Protein AF-A0A0S4VKH0-F1 (afdb_monomer_lite)

pLDDT: mean 73.41, std 9.06, range [52.5, 84.88]

Sequence (66 aa):
MFRLYETAQSSAQSVGFVKALRAQFKHKSLLVWDSTVRHNSRVVRKYLDSTRGAIQMALLPVYART

Foldseek 3Di:
DADDDPDDDALVVVLVNVVVVCVVPVAQDEAEWEPPPRRPDPSNVVSQVVCVRSYHYDYDDPVVPD

Organism: Ralstonia solanacearum (NCBI:txid305)

Structure (mmCIF, N/CA/C/O 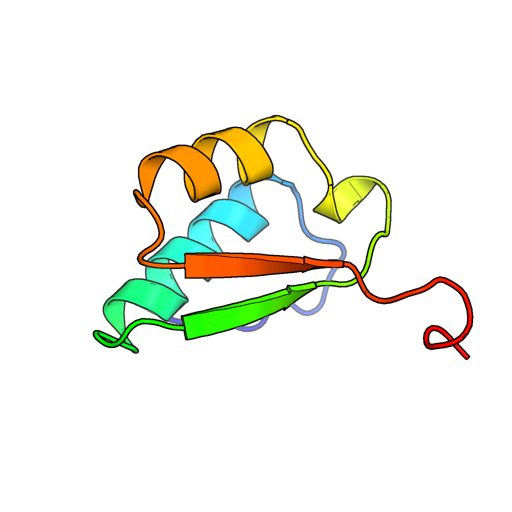backbone):
data_AF-A0A0S4VKH0-F1
#
_entry.id   AF-A0A0S4VKH0-F1
#
loop_
_atom_site.group_PDB
_atom_site.id
_atom_site.type_symbol
_atom_site.label_atom_id
_atom_site.label_alt_id
_atom_site.label_comp_id
_atom_site.label_asym_id
_atom_site.label_entity_id
_atom_site.label_seq_id
_atom_site.pdbx_PDB_ins_code
_atom_site.Cartn_x
_atom_site.Cartn_y
_atom_site.Cartn_z
_atom_site.occupancy
_atom_site.B_iso_or_equiv
_atom_site.auth_seq_id
_atom_site.auth_comp_id
_atom_site.auth_asym_id
_atom_site.auth_atom_id
_atom_site.pdbx_PDB_model_num
ATOM 1 N N . MET A 1 1 ? -7.091 13.633 -0.154 1.00 59.62 1 MET A N 1
ATOM 2 C CA . MET A 1 1 ? -7.851 13.711 -1.418 1.00 59.62 1 MET A CA 1
ATOM 3 C C . MET A 1 1 ? -7.408 12.556 -2.307 1.00 59.62 1 MET A C 1
ATOM 5 O O . MET A 1 1 ? -6.208 12.321 -2.387 1.00 59.62 1 MET A O 1
ATOM 9 N N . PHE A 1 2 ? -8.344 11.796 -2.877 1.00 62.84 2 PHE A N 1
ATOM 10 C CA . PHE A 1 2 ? -8.058 10.694 -3.804 1.00 62.84 2 PHE A CA 1
ATOM 11 C C . PHE A 1 2 ? -7.730 11.265 -5.189 1.00 62.84 2 PHE A C 1
ATOM 13 O O . PHE A 1 2 ? -8.401 12.193 -5.639 1.00 62.84 2 PHE A O 1
ATOM 20 N N . ARG A 1 3 ? -6.672 10.769 -5.836 1.00 68.31 3 ARG A N 1
ATOM 21 C CA . ARG A 1 3 ? -6.224 11.243 -7.151 1.00 68.31 3 ARG A CA 1
ATOM 22 C C . ARG A 1 3 ? -5.726 10.059 -7.972 1.00 68.31 3 ARG A C 1
ATOM 24 O O . ARG A 1 3 ? -4.960 9.240 -7.468 1.00 68.31 3 ARG A O 1
ATOM 31 N N . LEU A 1 4 ? -6.163 9.994 -9.225 1.00 68.50 4 LEU A N 1
ATOM 32 C CA . LEU A 1 4 ? -5.596 9.104 -10.232 1.00 68.50 4 LEU A CA 1
ATOM 33 C C . LEU A 1 4 ? -4.349 9.783 -10.803 1.00 68.50 4 LEU A C 1
ATOM 35 O O . LEU A 1 4 ? -4.376 10.981 -11.082 1.00 68.50 4 LEU A O 1
ATOM 39 N N . TYR A 1 5 ? -3.248 9.048 -10.914 1.00 64.00 5 TYR A N 1
ATOM 40 C CA . TYR A 1 5 ? -2.015 9.576 -11.491 1.00 64.00 5 TYR A CA 1
ATOM 41 C C . TYR A 1 5 ? -1.870 9.032 -12.911 1.00 64.00 5 TYR A C 1
ATOM 43 O O . TYR A 1 5 ? -1.969 7.824 -13.110 1.00 64.00 5 TYR A O 1
ATOM 51 N N . GLU A 1 6 ? -1.622 9.921 -13.871 1.00 52.50 6 GLU A N 1
ATOM 52 C CA . GLU A 1 6 ? -1.505 9.583 -15.298 1.00 52.50 6 GLU A CA 1
ATOM 53 C C . GLU A 1 6 ? -0.135 9.000 -15.688 1.00 52.50 6 GLU A C 1
ATOM 55 O O . GLU A 1 6 ? 0.015 8.458 -16.778 1.00 52.50 6 GLU A O 1
ATOM 60 N N . THR A 1 7 ? 0.880 9.084 -14.820 1.00 55.97 7 THR A N 1
ATOM 61 C CA . THR A 1 7 ? 2.263 8.683 -15.136 1.00 55.97 7 THR A CA 1
ATOM 62 C C . THR A 1 7 ? 2.791 7.571 -14.229 1.00 55.97 7 THR A C 1
ATOM 64 O O . THR A 1 7 ? 2.179 7.206 -13.222 1.00 55.97 7 THR A O 1
ATOM 67 N N . ALA A 1 8 ? 3.955 7.016 -14.596 1.00 56.94 8 ALA A N 1
ATOM 68 C CA . ALA A 1 8 ? 4.641 5.963 -13.850 1.00 56.94 8 ALA A CA 1
ATOM 69 C C . ALA A 1 8 ? 4.836 6.355 -12.375 1.00 56.94 8 ALA A C 1
ATOM 71 O O . ALA A 1 8 ? 5.635 7.233 -12.045 1.00 56.94 8 ALA A O 1
ATOM 72 N N . GLN A 1 9 ? 4.116 5.676 -11.484 1.00 65.62 9 GLN A N 1
ATOM 73 C CA . GLN A 1 9 ? 4.106 6.028 -10.072 1.00 65.62 9 GLN A CA 1
ATOM 74 C C . GLN A 1 9 ? 5.345 5.534 -9.329 1.00 65.62 9 GLN A C 1
ATOM 76 O O . GLN A 1 9 ? 5.782 4.387 -9.460 1.00 65.62 9 GLN A O 1
ATOM 81 N N . SER A 1 10 ? 5.887 6.410 -8.485 1.00 72.69 10 SER A N 1
ATOM 82 C CA . SER A 1 10 ? 6.881 6.033 -7.482 1.00 72.69 10 SER A CA 1
ATOM 83 C C . SER A 1 10 ? 6.232 5.224 -6.353 1.00 72.69 10 SER A C 1
ATOM 85 O O . SER A 1 10 ? 5.048 5.371 -6.041 1.00 72.69 10 SER A O 1
ATOM 87 N N . SER A 1 11 ? 7.026 4.409 -5.656 1.00 71.88 11 SER A N 1
ATOM 88 C CA . SER A 1 11 ? 6.537 3.628 -4.513 1.00 71.88 11 SER A CA 1
ATOM 89 C C . SER A 1 11 ? 5.945 4.483 -3.384 1.00 71.88 11 SER A C 1
ATOM 91 O O . SER A 1 11 ? 5.026 4.044 -2.696 1.00 71.88 11 SER A O 1
ATOM 93 N N . ALA A 1 12 ? 6.444 5.708 -3.192 1.00 77.31 12 ALA A N 1
ATOM 94 C CA . ALA A 1 12 ? 5.905 6.639 -2.202 1.00 77.31 12 ALA A CA 1
ATOM 95 C C . ALA A 1 12 ? 4.509 7.153 -2.595 1.00 77.31 12 ALA A C 1
ATOM 97 O O . ALA 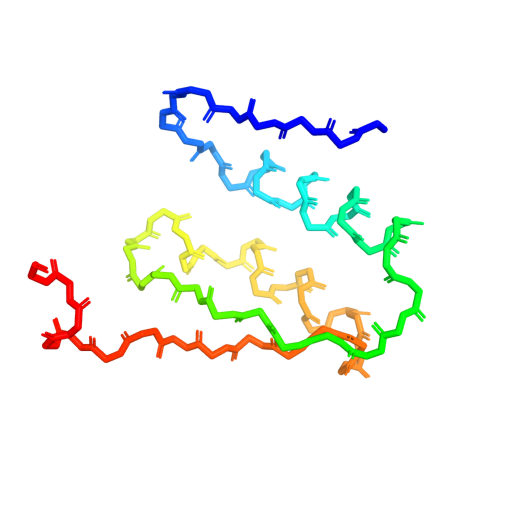A 1 12 ? 3.617 7.217 -1.747 1.00 77.31 12 ALA A O 1
ATOM 98 N N . GLN A 1 13 ? 4.295 7.454 -3.881 1.00 78.94 13 GLN A N 1
ATOM 99 C CA . GLN A 1 13 ? 2.978 7.834 -4.408 1.00 78.94 13 GLN A CA 1
ATOM 100 C C . GLN A 1 13 ? 1.979 6.680 -4.296 1.00 78.94 13 GLN A C 1
ATOM 102 O O . GLN A 1 13 ? 0.850 6.907 -3.870 1.00 78.94 13 GLN A O 1
ATOM 107 N N . SER A 1 14 ? 2.419 5.436 -4.527 1.00 77.44 14 SER A N 1
ATOM 108 C CA . SER A 1 14 ? 1.583 4.245 -4.309 1.00 77.44 14 SER A CA 1
ATOM 109 C C . SER A 1 14 ? 1.092 4.148 -2.858 1.00 77.44 14 SER A C 1
ATOM 111 O O . SER A 1 14 ? -0.094 3.942 -2.615 1.00 77.44 14 SER A O 1
ATOM 113 N N . VAL A 1 15 ? 1.965 4.374 -1.868 1.00 82.06 15 VAL A N 1
ATOM 114 C CA . VAL A 1 15 ? 1.552 4.407 -0.450 1.00 82.06 15 VAL A CA 1
ATOM 115 C C . VAL A 1 15 ? 0.576 5.555 -0.172 1.00 82.06 15 VAL A C 1
ATOM 117 O O . VAL A 1 15 ? -0.400 5.368 0.555 1.00 82.06 15 VAL A O 1
ATOM 120 N N . GLY A 1 16 ? 0.816 6.738 -0.743 1.00 84.38 16 GLY A N 1
ATOM 121 C CA . GLY A 1 16 ? -0.091 7.885 -0.630 1.00 84.38 16 GLY A CA 1
ATOM 122 C C . GLY A 1 16 ? -1.483 7.593 -1.195 1.00 84.38 16 GLY A C 1
ATOM 123 O O . GLY A 1 16 ? -2.488 7.898 -0.553 1.00 84.38 16 GLY A O 1
ATOM 124 N N . PHE A 1 17 ? -1.538 6.921 -2.343 1.00 81.31 17 PHE A N 1
ATOM 125 C CA . PHE A 1 17 ? -2.773 6.472 -2.970 1.00 81.31 17 PHE A CA 1
ATOM 126 C C . PHE A 1 17 ? -3.531 5.480 -2.085 1.00 81.31 17 PHE A C 1
ATOM 128 O O . PHE A 1 17 ? -4.702 5.706 -1.792 1.00 81.31 17 PHE A O 1
ATOM 135 N N . VAL A 1 18 ? -2.867 4.434 -1.574 1.00 80.81 18 VAL A N 1
ATOM 136 C CA . VAL A 1 18 ? -3.520 3.443 -0.697 1.00 80.81 18 VAL A CA 1
ATOM 137 C C . VAL A 1 18 ? -4.007 4.091 0.608 1.00 80.81 18 VAL A C 1
ATOM 139 O O . VAL A 1 18 ? -5.098 3.778 1.084 1.00 80.81 18 VAL A O 1
ATOM 142 N N . LYS A 1 19 ? -3.263 5.057 1.168 1.00 84.31 19 LYS A N 1
ATOM 143 C CA . LYS A 1 19 ? -3.721 5.860 2.318 1.00 84.31 19 LYS A CA 1
ATOM 144 C C . LYS A 1 19 ? -4.996 6.642 2.002 1.00 84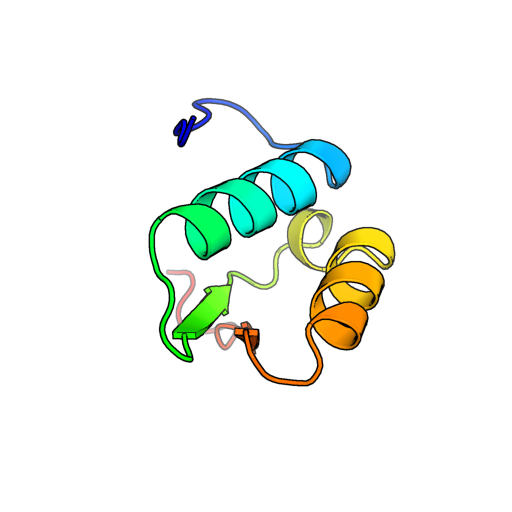.31 19 LYS A C 1
ATOM 146 O O . LYS A 1 19 ? -5.928 6.626 2.805 1.00 84.31 19 LYS A O 1
ATOM 151 N N . ALA A 1 20 ? -5.039 7.321 0.856 1.00 84.38 20 ALA A N 1
ATOM 152 C CA . ALA A 1 20 ? -6.204 8.088 0.427 1.00 84.38 20 ALA A CA 1
ATOM 153 C C . ALA A 1 20 ? -7.411 7.181 0.142 1.00 84.38 20 ALA A C 1
ATOM 155 O O . ALA A 1 20 ? -8.518 7.497 0.573 1.00 84.38 20 ALA A O 1
ATOM 156 N N . LEU A 1 21 ? -7.182 6.028 -0.495 1.00 82.38 21 LEU A N 1
ATOM 157 C CA . LEU A 1 21 ? -8.194 5.002 -0.740 1.00 82.38 21 LEU A CA 1
ATOM 158 C C . LEU A 1 21 ? -8.802 4.515 0.583 1.00 82.38 21 LEU A C 1
ATOM 160 O O . LEU A 1 21 ? -10.017 4.504 0.732 1.00 82.38 21 LEU A O 1
ATOM 164 N N . ARG A 1 22 ? -7.975 4.207 1.589 1.00 79.88 22 ARG A N 1
ATOM 165 C CA . ARG A 1 22 ? -8.455 3.777 2.914 1.00 79.88 22 ARG A CA 1
ATOM 166 C C . ARG A 1 22 ? -9.227 4.860 3.663 1.00 79.88 22 ARG A C 1
ATOM 168 O O . ARG A 1 22 ? -10.142 4.562 4.422 1.00 79.88 22 ARG A O 1
ATOM 175 N N . ALA A 1 23 ? -8.835 6.121 3.502 1.00 84.31 23 ALA A N 1
ATOM 176 C CA . ALA A 1 23 ? -9.558 7.231 4.116 1.00 84.31 23 ALA A CA 1
ATOM 177 C C . ALA A 1 23 ? -10.980 7.362 3.544 1.00 84.31 23 ALA A C 1
ATOM 179 O O . ALA A 1 23 ? -11.896 7.756 4.264 1.00 84.31 23 ALA A O 1
ATOM 180 N N . GLN A 1 24 ? -11.154 7.007 2.270 1.00 82.81 24 GLN A N 1
ATOM 181 C CA . GLN A 1 24 ? -12.431 7.052 1.569 1.00 82.81 24 GLN A CA 1
ATOM 182 C C . GLN A 1 24 ? -13.272 5.787 1.798 1.00 82.81 24 GLN A C 1
ATOM 184 O O . GLN A 1 24 ? -14.475 5.884 2.028 1.00 82.81 24 GLN A O 1
ATOM 189 N N . PHE A 1 25 ? -12.640 4.612 1.817 1.00 78.44 25 PHE A N 1
ATOM 190 C CA . PHE A 1 25 ? -13.289 3.321 2.038 1.00 78.44 25 PHE A CA 1
ATOM 191 C C . PHE A 1 25 ? -12.910 2.763 3.415 1.00 78.44 25 PHE A C 1
ATOM 193 O O . PHE A 1 25 ? -11.836 2.197 3.608 1.00 78.44 25 PHE A O 1
ATOM 200 N N . LYS A 1 26 ? -13.812 2.922 4.392 1.00 74.81 26 LYS A N 1
ATOM 201 C CA . LYS A 1 26 ? -13.589 2.543 5.803 1.00 74.81 26 LYS A CA 1
ATOM 202 C C . LYS A 1 26 ? -13.792 1.049 6.102 1.00 74.81 26 LYS A C 1
ATOM 204 O O . LYS A 1 26 ? -13.702 0.641 7.258 1.00 74.81 26 LYS A O 1
ATOM 209 N N . HIS A 1 27 ? -14.073 0.237 5.086 1.00 79.75 27 HIS A N 1
ATOM 210 C CA . HIS A 1 27 ? -14.322 -1.198 5.224 1.00 79.75 27 HIS A CA 1
ATOM 211 C C . HIS A 1 27 ? -13.085 -2.016 4.845 1.00 79.75 27 HIS A C 1
ATOM 213 O O . HIS A 1 27 ? -12.214 -1.549 4.104 1.00 79.75 27 HIS A O 1
ATOM 219 N N . LYS A 1 28 ? -13.016 -3.259 5.340 1.00 76.44 28 LYS A N 1
ATOM 220 C CA . LYS A 1 28 ? -11.978 -4.210 4.923 1.00 76.44 28 LYS A CA 1
ATOM 221 C C . LYS A 1 28 ? -12.040 -4.373 3.410 1.00 76.44 28 LYS A C 1
ATOM 223 O O . LYS A 1 28 ? -13.091 -4.708 2.874 1.00 76.44 28 LYS A O 1
ATOM 228 N N . SER A 1 29 ? -10.924 -4.103 2.747 1.00 78.00 29 SER A N 1
ATOM 229 C CA . SER A 1 29 ? -10.869 -4.038 1.289 1.00 78.00 29 SER A CA 1
ATOM 230 C C . SER A 1 29 ? -9.805 -4.991 0.758 1.00 78.00 29 SER A C 1
ATOM 232 O O . SER A 1 29 ? -8.682 -5.028 1.271 1.00 78.00 29 SER A O 1
ATOM 234 N N . LEU A 1 30 ? -10.160 -5.755 -0.275 1.00 79.44 30 LEU A N 1
ATOM 235 C CA . LEU A 1 30 ? -9.214 -6.560 -1.036 1.00 79.44 30 LEU A CA 1
ATOM 236 C C . LEU A 1 30 ? -8.676 -5.714 -2.189 1.00 79.44 30 LEU A C 1
ATOM 238 O O . LEU A 1 30 ? -9.419 -5.294 -3.072 1.00 79.44 30 LEU A O 1
ATOM 242 N N . LEU A 1 31 ? -7.376 -5.460 -2.162 1.00 77.69 31 LEU A N 1
ATOM 243 C CA . LEU A 1 31 ? -6.658 -4.728 -3.185 1.00 77.69 31 LEU A CA 1
ATOM 244 C C . LEU A 1 31 ? -6.011 -5.725 -4.148 1.00 77.69 31 LEU A C 1
ATOM 246 O O . LEU A 1 31 ? -5.001 -6.353 -3.827 1.00 77.69 31 LEU A O 1
ATOM 250 N N . VAL A 1 32 ? -6.599 -5.871 -5.332 1.00 75.31 32 VAL A N 1
ATOM 251 C CA . VAL A 1 32 ? -5.996 -6.636 -6.428 1.00 75.31 32 VAL A CA 1
ATOM 252 C C . VAL A 1 32 ? -4.973 -5.740 -7.115 1.00 75.31 32 VAL A C 1
ATOM 254 O O . VAL A 1 32 ? -5.307 -4.647 -7.569 1.00 75.31 32 VAL A O 1
ATOM 257 N N . TRP A 1 33 ? -3.716 -6.170 -7.131 1.00 75.06 33 TRP A N 1
ATOM 258 C CA . TRP A 1 33 ? -2.594 -5.326 -7.522 1.00 75.06 33 TRP A CA 1
ATOM 259 C C . TRP A 1 33 ? -1.716 -6.043 -8.550 1.00 75.06 33 TRP A C 1
ATOM 261 O O . TRP A 1 33 ? -1.325 -7.198 -8.360 1.00 75.06 33 TRP A O 1
ATOM 271 N N . ASP A 1 34 ? -1.414 -5.365 -9.658 1.00 69.12 34 ASP A N 1
ATOM 272 C CA . ASP A 1 34 ? -0.538 -5.905 -10.698 1.00 69.12 34 ASP A CA 1
ATOM 273 C C . ASP A 1 34 ? 0.900 -6.050 -10.170 1.00 69.12 34 ASP A C 1
ATOM 275 O O . ASP A 1 34 ? 1.442 -5.169 -9.497 1.00 69.12 34 ASP A O 1
ATOM 279 N N . SER A 1 35 ? 1.518 -7.192 -10.462 1.00 59.28 35 SER A N 1
ATOM 280 C CA . SER A 1 35 ? 2.785 -7.660 -9.890 1.00 59.28 35 SER A CA 1
ATOM 281 C C . SER A 1 35 ? 4.030 -7.078 -10.574 1.00 59.28 35 SER A C 1
ATOM 283 O O . SER A 1 35 ? 5.131 -7.623 -10.462 1.00 59.28 35 SER A O 1
ATOM 285 N N . THR A 1 36 ? 3.895 -5.947 -11.263 1.00 63.78 36 THR A N 1
ATOM 286 C CA . THR A 1 36 ? 5.016 -5.207 -11.848 1.00 63.78 36 THR A CA 1
ATOM 287 C C . THR A 1 36 ? 6.000 -4.720 -10.764 1.00 63.78 36 THR A C 1
ATOM 289 O O . THR A 1 36 ? 5.627 -4.356 -9.651 1.00 63.78 36 THR A O 1
ATOM 292 N N . VAL A 1 37 ? 7.310 -4.727 -11.051 1.00 56.34 37 VAL A N 1
ATOM 293 C CA . VAL A 1 37 ? 8.397 -4.538 -10.053 1.00 56.34 37 VAL A CA 1
ATOM 294 C C . VAL A 1 37 ? 8.272 -3.240 -9.230 1.00 56.34 37 VAL A C 1
ATOM 296 O O . VAL A 1 37 ? 8.616 -3.214 -8.050 1.00 56.34 37 VAL A O 1
ATOM 299 N N . ARG A 1 38 ? 7.713 -2.169 -9.810 1.00 57.78 38 ARG A N 1
ATOM 300 C CA . ARG A 1 38 ? 7.462 -0.883 -9.121 1.00 57.78 38 ARG A CA 1
ATOM 301 C C . ARG A 1 38 ? 6.377 -0.962 -8.044 1.00 57.78 38 ARG A C 1
ATOM 303 O O . ARG A 1 38 ? 6.416 -0.218 -7.064 1.00 57.78 38 ARG A O 1
ATOM 310 N N . HIS A 1 39 ? 5.440 -1.877 -8.234 1.00 59.34 39 HIS A N 1
ATOM 311 C CA . HIS A 1 39 ? 4.249 -2.085 -7.426 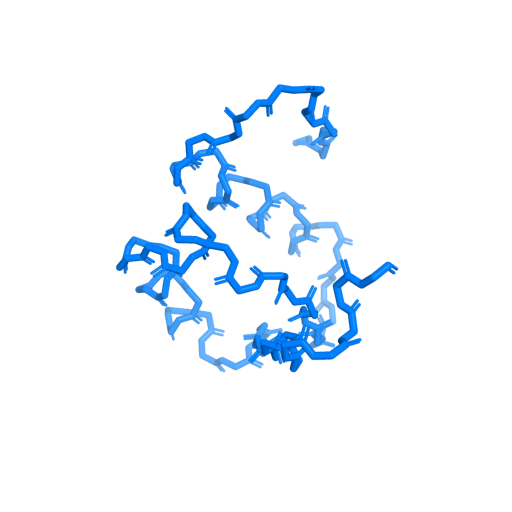1.00 59.34 39 HIS A CA 1
ATOM 312 C C . HIS A 1 39 ? 4.480 -3.074 -6.278 1.00 59.34 39 HIS A C 1
ATOM 314 O O . HIS A 1 39 ? 3.777 -3.021 -5.272 1.00 59.34 39 HIS A O 1
ATOM 320 N N . ASN A 1 40 ? 5.525 -3.900 -6.382 1.00 63.66 40 ASN A N 1
ATOM 321 C CA . ASN A 1 40 ? 5.946 -4.851 -5.357 1.00 63.66 40 ASN A CA 1
ATOM 322 C C . ASN A 1 40 ? 7.130 -4.354 -4.501 1.00 63.66 40 ASN A C 1
ATOM 324 O O . ASN A 1 40 ? 7.966 -5.132 -4.029 1.00 63.66 40 ASN A O 1
ATOM 328 N N . SER A 1 41 ? 7.257 -3.038 -4.331 1.00 72.31 41 SER A N 1
ATOM 329 C CA . SER A 1 41 ? 8.376 -2.488 -3.574 1.00 72.31 41 SER A CA 1
ATOM 330 C C . SER A 1 41 ? 8.238 -2.775 -2.078 1.00 72.31 41 SER A C 1
ATOM 332 O O . SER A 1 41 ? 7.143 -2.819 -1.505 1.00 72.31 41 SER A O 1
ATOM 334 N N . ARG A 1 42 ? 9.384 -2.924 -1.406 1.00 77.62 42 ARG A N 1
ATOM 335 C CA . ARG A 1 42 ? 9.459 -3.188 0.041 1.00 77.62 42 ARG A CA 1
ATOM 336 C C . ARG A 1 42 ? 8.709 -2.141 0.875 1.00 77.62 42 ARG A C 1
ATOM 338 O O . ARG A 1 42 ? 8.177 -2.464 1.933 1.00 77.62 42 ARG A O 1
ATOM 345 N N . VAL A 1 43 ? 8.650 -0.899 0.392 1.00 81.31 43 VAL A N 1
ATOM 346 C CA . VAL A 1 43 ? 7.966 0.221 1.055 1.00 81.31 43 VAL A CA 1
ATOM 347 C C . VAL A 1 43 ? 6.448 0.029 1.047 1.00 81.31 43 VAL A C 1
ATOM 349 O O . VAL A 1 43 ? 5.803 0.238 2.074 1.00 81.31 43 VAL A O 1
ATOM 352 N N . VAL A 1 44 ? 5.883 -0.416 -0.079 1.00 78.50 44 VAL A N 1
ATOM 353 C CA . VAL A 1 44 ? 4.442 -0.675 -0.211 1.00 78.50 44 VAL A CA 1
ATOM 354 C C . VAL A 1 44 ? 4.031 -1.862 0.663 1.00 78.50 44 VAL A C 1
ATOM 356 O O . VAL A 1 44 ? 3.088 -1.735 1.440 1.00 78.50 44 VAL A O 1
ATOM 359 N N . ARG A 1 45 ? 4.796 -2.966 0.640 1.00 78.94 45 ARG A N 1
ATOM 360 C CA . ARG A 1 45 ? 4.575 -4.129 1.526 1.00 78.94 45 ARG A CA 1
ATOM 361 C C . ARG A 1 45 ? 4.600 -3.754 3.007 1.00 78.94 45 ARG A C 1
ATOM 363 O O . ARG A 1 45 ? 3.635 -4.019 3.711 1.00 78.94 45 ARG A O 1
ATOM 370 N N . LYS A 1 46 ? 5.636 -3.031 3.453 1.00 84.62 46 LYS A N 1
ATOM 371 C CA . LYS A 1 46 ? 5.749 -2.576 4.851 1.00 84.62 46 LYS A CA 1
ATOM 372 C C . LYS A 1 46 ? 4.547 -1.727 5.281 1.00 84.62 46 LYS A C 1
ATOM 374 O O . LYS A 1 46 ? 4.100 -1.817 6.423 1.00 84.62 46 LYS A O 1
ATOM 379 N N . TYR A 1 47 ? 4.019 -0.896 4.380 1.00 82.94 47 TYR A N 1
ATOM 380 C CA . TYR A 1 47 ? 2.807 -0.133 4.660 1.00 82.94 47 TYR A CA 1
ATOM 381 C C . TYR A 1 47 ? 1.569 -1.034 4.769 1.00 82.94 47 TYR A C 1
ATOM 383 O O . TYR A 1 47 ? 0.794 -0.871 5.708 1.00 82.94 47 TYR A O 1
ATOM 391 N N . LEU A 1 48 ? 1.389 -2.000 3.870 1.00 80.38 48 LEU A N 1
ATOM 392 C CA . LEU A 1 48 ? 0.251 -2.925 3.908 1.00 80.38 48 LEU A CA 1
ATOM 393 C C . LEU A 1 48 ? 0.257 -3.792 5.166 1.00 80.38 48 LEU A C 1
ATOM 395 O O . LEU A 1 48 ? -0.774 -3.884 5.830 1.00 80.38 48 LEU A O 1
ATOM 399 N N . ASP A 1 49 ? 1.418 -4.309 5.567 1.00 84.62 49 ASP A N 1
ATOM 400 C CA . ASP A 1 49 ? 1.578 -5.062 6.816 1.00 84.62 49 ASP A CA 1
ATOM 401 C C . ASP A 1 49 ? 1.172 -4.208 8.030 1.00 84.62 49 ASP A C 1
ATOM 403 O O . ASP A 1 49 ? 0.478 -4.672 8.939 1.00 84.62 49 ASP A O 1
ATOM 407 N N . SER A 1 50 ? 1.503 -2.908 8.010 1.00 84.88 50 SER A N 1
ATOM 408 C CA . SER A 1 50 ? 1.100 -1.967 9.066 1.00 84.88 50 SER A CA 1
ATOM 409 C C . SER A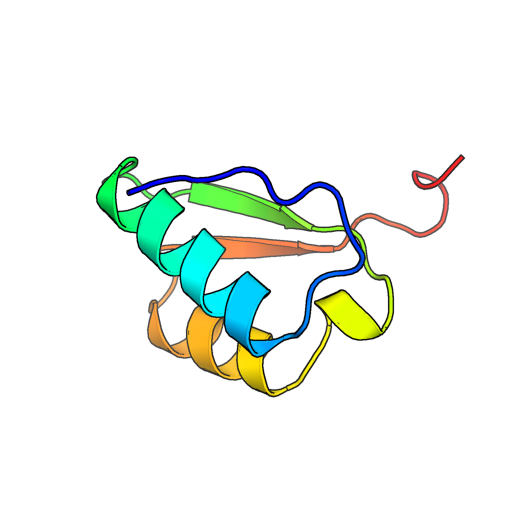 1 50 ? -0.417 -1.757 9.161 1.00 84.88 50 SER A C 1
ATOM 411 O O . SER A 1 50 ? -0.911 -1.315 10.199 1.00 84.88 50 SER A O 1
ATOM 413 N N . THR A 1 51 ? -1.180 -2.097 8.115 1.00 81.50 51 THR A N 1
ATOM 414 C CA . THR A 1 51 ? -2.648 -1.995 8.130 1.00 81.50 51 THR A CA 1
ATOM 415 C C . THR A 1 51 ? -3.335 -3.154 8.856 1.00 81.50 51 THR A C 1
ATOM 417 O O . THR A 1 51 ? -4.559 -3.131 8.976 1.00 81.50 51 THR A O 1
ATOM 420 N N . ARG A 1 52 ? -2.581 -4.143 9.369 1.00 79.69 52 ARG A N 1
ATOM 421 C CA . ARG A 1 52 ? -3.090 -5.281 10.167 1.00 79.69 52 ARG A CA 1
ATOM 422 C C . ARG A 1 52 ? -4.290 -5.995 9.520 1.00 79.69 52 ARG A C 1
ATOM 424 O O . ARG A 1 52 ? -5.255 -6.343 10.194 1.00 79.69 52 ARG A O 1
ATOM 431 N N . GLY A 1 53 ? -4.254 -6.175 8.199 1.00 77.38 53 GLY A N 1
ATOM 432 C CA . GLY A 1 53 ? -5.313 -6.861 7.451 1.00 77.38 53 GLY A CA 1
ATOM 433 C C . GLY A 1 53 ? -6.564 -6.020 7.169 1.00 77.38 53 GLY A C 1
ATOM 434 O O . GLY A 1 53 ? -7.544 -6.555 6.655 1.00 77.38 53 GLY A O 1
ATOM 435 N N . ALA A 1 54 ? -6.552 -4.713 7.457 1.00 79.31 54 ALA A N 1
ATOM 436 C CA . ALA A 1 54 ? -7.587 -3.799 6.962 1.00 79.31 54 ALA A CA 1
ATOM 437 C C . ALA A 1 54 ? -7.552 -3.679 5.429 1.00 79.31 54 ALA A C 1
ATOM 439 O O . ALA A 1 54 ? -8.582 -3.438 4.799 1.00 79.31 54 ALA A O 1
ATOM 440 N N . ILE A 1 55 ? -6.369 -3.874 4.841 1.00 78.25 55 ILE A N 1
ATOM 441 C CA . ILE A 1 55 ? -6.170 -3.993 3.402 1.00 78.25 55 ILE A CA 1
ATOM 442 C C . ILE A 1 55 ? -5.416 -5.293 3.156 1.00 78.25 55 ILE A C 1
ATOM 444 O O . ILE A 1 55 ? -4.300 -5.471 3.644 1.00 78.25 55 ILE A O 1
ATOM 448 N N . GLN A 1 56 ? -6.033 -6.202 2.410 1.00 78.12 56 GLN A N 1
ATOM 449 C CA . GLN A 1 56 ? -5.365 -7.404 1.921 1.00 78.12 56 GLN A CA 1
ATOM 450 C C . GLN A 1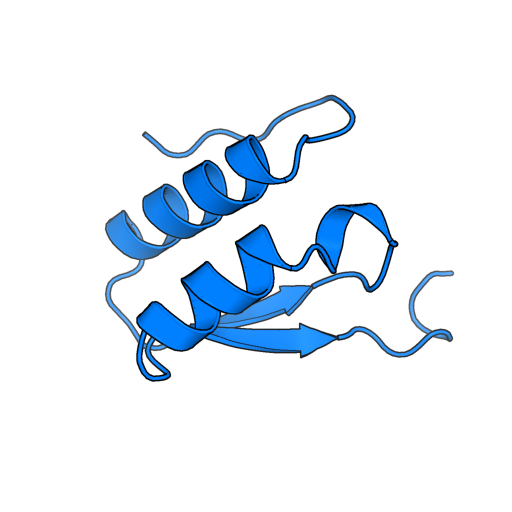 56 ? -4.928 -7.164 0.484 1.00 78.12 56 GLN A C 1
ATOM 452 O O . GLN A 1 56 ? -5.678 -6.580 -0.290 1.00 78.12 56 GLN A O 1
ATOM 457 N N . MET A 1 57 ? -3.721 -7.593 0.126 1.00 76.81 57 MET A N 1
ATOM 458 C CA . MET A 1 57 ? -3.222 -7.481 -1.240 1.00 76.81 57 MET A CA 1
ATOM 459 C C . MET A 1 57 ? -3.195 -8.856 -1.894 1.00 76.81 57 MET A C 1
ATOM 461 O O . MET A 1 57 ? -2.602 -9.786 -1.350 1.00 76.81 57 MET A O 1
ATOM 465 N N . ALA A 1 58 ? -3.793 -8.958 -3.076 1.00 78.12 58 ALA A N 1
ATOM 466 C CA . ALA A 1 58 ? -3.658 -10.112 -3.953 1.00 78.12 58 ALA A CA 1
ATOM 467 C C . ALA A 1 58 ? -2.859 -9.702 -5.192 1.00 78.12 58 ALA A C 1
ATOM 469 O O . ALA A 1 58 ? -3.135 -8.668 -5.800 1.00 78.12 58 ALA A O 1
ATOM 470 N N . LEU A 1 59 ? -1.862 -10.508 -5.556 1.00 74.38 59 LEU A N 1
ATOM 471 C CA . LEU A 1 59 ? -1.109 -10.308 -6.789 1.00 74.38 59 LEU A CA 1
ATOM 472 C C . LEU A 1 59 ? -1.870 -10.937 -7.948 1.00 74.38 59 LEU A C 1
ATOM 474 O O . LEU A 1 59 ? -2.302 -12.086 -7.851 1.00 74.38 59 LEU A O 1
ATOM 478 N N . LEU A 1 60 ? -1.987 -10.203 -9.052 1.00 72.19 60 LEU A N 1
ATOM 479 C CA . LEU A 1 60 ? -2.518 -10.784 -10.278 1.00 72.19 60 LEU A CA 1
ATOM 480 C C . LEU A 1 60 ? -1.574 -11.883 -10.791 1.00 72.19 60 LEU A C 1
ATOM 482 O O . LEU A 1 60 ? -0.357 -11.649 -10.887 1.00 72.19 60 LEU A O 1
ATOM 486 N N . PRO A 1 61 ? -2.108 -13.071 -11.128 1.00 66.81 61 PRO A N 1
ATOM 487 C CA . PRO A 1 61 ? -1.321 -14.114 -11.757 1.00 66.81 61 PRO A CA 1
ATOM 488 C C . PRO A 1 61 ? -0.842 -13.653 -13.138 1.00 66.81 61 PRO A C 1
ATOM 490 O O . PRO A 1 61 ? -1.476 -12.837 -13.803 1.00 66.81 61 PRO A O 1
ATOM 493 N N . VAL A 1 62 ? 0.312 -14.169 -13.563 1.00 65.75 62 VAL A N 1
ATOM 494 C CA . VAL A 1 62 ? 1.047 -13.675 -14.743 1.00 65.75 62 VAL A CA 1
ATOM 495 C C . VAL A 1 62 ? 0.200 -13.703 -16.023 1.00 65.75 62 VAL A C 1
ATOM 497 O O . VAL A 1 62 ? 0.322 -12.802 -16.844 1.00 65.75 62 VAL A O 1
ATOM 500 N N . TYR A 1 63 ? -0.698 -14.681 -16.158 1.00 69.25 63 TYR A N 1
ATOM 501 C CA . TYR A 1 63 ? -1.561 -14.860 -17.330 1.00 69.25 63 TYR A CA 1
ATOM 502 C C . TYR A 1 63 ? -2.691 -13.821 -17.461 1.00 69.25 63 TYR A C 1
ATOM 504 O O . TYR A 1 63 ? -3.303 -13.719 -18.517 1.00 69.25 63 TYR A O 1
ATOM 512 N N . ALA A 1 64 ? -2.997 -13.058 -16.408 1.00 63.88 64 ALA A N 1
ATOM 513 C CA . ALA A 1 64 ? -4.068 -12.057 -16.410 1.00 63.88 64 ALA A CA 1
ATOM 514 C C . ALA A 1 64 ? -3.586 -10.658 -16.844 1.00 63.88 64 ALA A C 1
ATOM 516 O O . ALA A 1 64 ? -4.305 -9.680 -16.665 1.00 63.88 64 ALA A O 1
ATOM 517 N N . ARG A 1 65 ? -2.353 -10.548 -17.362 1.00 60.53 65 ARG A N 1
ATOM 518 C CA . ARG A 1 65 ? -1.734 -9.281 -17.796 1.00 60.53 65 ARG A CA 1
ATOM 519 C C . ARG A 1 65 ? -1.866 -9.001 -19.299 1.00 60.53 65 ARG A C 1
ATOM 521 O O . ARG A 1 65 ? -1.201 -8.088 -19.783 1.00 60.53 65 ARG A O 1
ATOM 528 N N . THR A 1 66 ? -2.640 -9.819 -20.010 1.00 53.69 66 THR A N 1
ATOM 529 C CA . THR A 1 66 ? -2.800 -9.773 -21.473 1.00 53.69 66 THR A CA 1
ATOM 530 C C . THR A 1 66 ? -3.822 -8.735 -21.904 1.00 53.69 66 THR A C 1
ATOM 532 O O . THR A 1 66 ? -4.868 -8.642 -21.223 1.00 53.69 66 THR A O 1
#

Secondary structure (DSSP, 8-state):
-----SS---HHHHHHHHHHHHHH--S-EEEEE---TTTS-HHHHHHHHHTTTSEEEEEPPGGGG-

Radius of gyration: 11.89 Å; chains: 1; bounding box: 24×29×32 Å